Protein AF-A0A6F8TVS8-F1 (afdb_monomer)

Solvent-accessible surface area (backbone atoms only — not comparable to full-atom values): 3375 Å² total; per-residue (Å²): 132,84,80,77,80,72,65,47,74,45,78,45,70,18,76,43,71,72,54,28,51,56,52,49,51,63,36,40,78,72,60,33,42,79,76,47,72,79,40,83,47,89,90,25,34,27,29,41,29,38,35,52,87,84,79,114

pLDDT: mean 90.43, std 12.56, range [48.19, 97.69]

Foldseek 3Di:
DDPPDDKDKDKQWDLEPVRSVVRQVVVVVVVKAFDADWDDDPNHIITMIIHDPVVD

Structure (mmCIF, N/CA/C/O backbone):
data_AF-A0A6F8TVS8-F1
#
_entry.id   AF-A0A6F8TVS8-F1
#
loop_
_atom_site.group_PDB
_atom_site.id
_atom_site.type_symbol
_atom_site.label_atom_id
_atom_site.label_alt_id
_atom_site.label_comp_id
_atom_site.label_asym_id
_atom_site.label_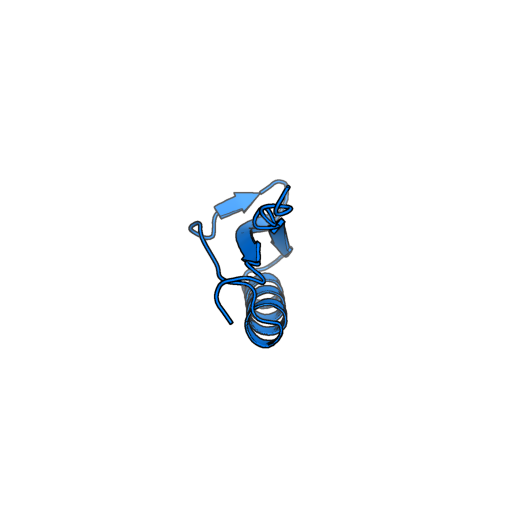entity_id
_atom_site.label_seq_id
_atom_site.pdbx_PDB_ins_code
_atom_site.Cartn_x
_atom_site.Cartn_y
_atom_site.Cartn_z
_atom_site.occupancy
_atom_site.B_iso_or_equiv
_atom_site.auth_seq_id
_atom_site.auth_comp_id
_atom_site.auth_asym_id
_atom_site.auth_atom_id
_atom_site.pdbx_PDB_model_num
ATOM 1 N N . MET A 1 1 ? -6.395 7.025 32.716 1.00 48.19 1 MET A N 1
ATOM 2 C CA . MET A 1 1 ? -5.980 7.735 31.485 1.00 48.19 1 MET A CA 1
ATOM 3 C C . MET A 1 1 ? -6.131 6.780 30.307 1.00 48.19 1 MET A C 1
ATOM 5 O O . MET A 1 1 ? -5.446 5.764 30.301 1.00 48.19 1 MET A O 1
ATOM 9 N N . SER A 1 2 ? -7.019 7.046 29.344 1.00 55.97 2 SER A N 1
ATOM 10 C CA . SER A 1 2 ? -7.073 6.238 28.114 1.00 55.97 2 SER A CA 1
ATOM 11 C C . SER A 1 2 ? -5.777 6.426 27.329 1.00 55.97 2 SER A C 1
ATOM 13 O O . SER A 1 2 ? -5.461 7.544 26.920 1.00 55.97 2 SER A O 1
ATOM 15 N N . ARG A 1 3 ? -5.012 5.348 27.115 1.00 62.44 3 ARG A N 1
ATOM 16 C CA . ARG A 1 3 ? -3.913 5.341 26.140 1.00 62.44 3 ARG A CA 1
ATOM 17 C C . ARG A 1 3 ? -4.534 5.579 24.763 1.00 62.44 3 ARG A C 1
ATOM 19 O O . ARG A 1 3 ? -5.110 4.664 24.186 1.00 62.44 3 ARG A O 1
ATOM 26 N N . LYS A 1 4 ? -4.441 6.806 24.244 1.00 70.94 4 LYS A N 1
ATOM 27 C CA . LYS A 1 4 ? -4.727 7.074 22.830 1.00 70.94 4 LYS A CA 1
ATOM 28 C C . LYS A 1 4 ? -3.689 6.304 22.015 1.00 70.94 4 LYS A C 1
ATOM 30 O O . LYS A 1 4 ? -2.510 6.660 22.039 1.00 70.94 4 LYS A O 1
ATOM 35 N N . TYR A 1 5 ? -4.104 5.227 21.354 1.00 77.56 5 TYR A N 1
ATOM 36 C CA . TYR A 1 5 ? -3.241 4.525 20.411 1.00 77.56 5 TYR A CA 1
ATOM 37 C C . TYR A 1 5 ? -2.924 5.480 19.263 1.00 77.56 5 TYR A C 1
ATOM 39 O O . TYR A 1 5 ? -3.830 5.956 18.584 1.00 77.56 5 TYR A O 1
ATOM 47 N N . LYS A 1 6 ? -1.641 5.807 19.091 1.00 84.31 6 LYS A N 1
ATOM 48 C CA . LYS A 1 6 ? -1.186 6.571 17.931 1.00 84.31 6 LYS A CA 1
ATOM 49 C C . LYS A 1 6 ? -1.175 5.636 16.717 1.00 84.31 6 LYS A C 1
ATOM 51 O O . LYS A 1 6 ? -0.704 4.504 16.871 1.00 84.31 6 LYS A O 1
ATOM 56 N N . PRO A 1 7 ? -1.643 6.087 15.542 1.00 89.06 7 PRO A N 1
ATOM 57 C CA . PRO A 1 7 ? -1.474 5.329 14.312 1.00 89.06 7 PRO A CA 1
ATOM 58 C C . PRO A 1 7 ? 0.008 5.020 14.079 1.00 89.06 7 PRO A C 1
ATOM 60 O O . PRO A 1 7 ? 0.874 5.869 14.316 1.00 89.06 7 PRO A O 1
ATOM 63 N N . LEU A 1 8 ? 0.304 3.796 13.647 1.00 93.62 8 LEU A N 1
ATOM 64 C CA . LEU A 1 8 ? 1.651 3.405 13.250 1.00 93.62 8 LEU A CA 1
ATOM 65 C C . LEU A 1 8 ? 1.871 3.855 11.812 1.00 93.62 8 LEU A C 1
ATOM 67 O O . LEU A 1 8 ? 1.046 3.569 10.954 1.00 93.62 8 LEU A O 1
ATOM 71 N N . ASN A 1 9 ? 2.987 4.522 11.544 1.00 94.81 9 ASN A N 1
ATOM 72 C CA . ASN A 1 9 ? 3.369 4.922 10.195 1.00 94.81 9 ASN A CA 1
ATOM 73 C C . ASN A 1 9 ? 4.585 4.114 9.756 1.00 94.81 9 ASN A C 1
ATOM 75 O O . ASN A 1 9 ? 5.509 3.899 10.545 1.00 94.81 9 ASN A O 1
ATOM 79 N N . LYS A 1 10 ? 4.592 3.678 8.500 1.00 95.25 10 LYS A N 1
ATOM 80 C CA . LYS A 1 10 ? 5.688 2.919 7.905 1.00 95.25 10 LYS A CA 1
ATOM 81 C C . LYS A 1 10 ? 5.901 3.365 6.466 1.00 95.25 10 LYS A C 1
ATOM 83 O O . LYS A 1 10 ? 4.942 3.505 5.718 1.00 95.25 10 LYS A O 1
ATOM 88 N N . ILE A 1 11 ? 7.160 3.536 6.074 1.00 96.56 11 ILE A N 1
ATOM 89 C CA . ILE A 1 11 ? 7.522 3.645 4.660 1.00 96.56 11 ILE A CA 1
ATOM 90 C C . ILE A 1 11 ? 7.623 2.227 4.103 1.00 96.56 11 ILE A C 1
ATOM 92 O O . ILE A 1 11 ? 8.356 1.387 4.632 1.00 96.56 11 ILE A O 1
ATOM 96 N N . VAL A 1 12 ? 6.859 1.957 3.055 1.00 96.81 12 VAL A N 1
ATOM 97 C CA . VAL A 1 12 ? 6.943 0.724 2.282 1.00 96.81 12 VAL A CA 1
ATOM 98 C C . VAL A 1 12 ? 7.786 1.000 1.047 1.00 96.81 12 VAL A C 1
ATOM 100 O O . VAL A 1 12 ? 7.599 2.020 0.394 1.00 96.81 12 VAL A O 1
ATOM 103 N N . PHE A 1 13 ? 8.741 0.115 0.769 1.00 97.12 13 PHE A N 1
ATOM 104 C CA . PHE A 1 13 ? 9.755 0.285 -0.266 1.00 97.12 13 PHE A CA 1
ATOM 105 C C . PHE A 1 13 ? 9.869 -0.971 -1.135 1.00 97.12 13 PHE A C 1
ATOM 107 O O . PHE A 1 13 ? 9.731 -2.091 -0.634 1.00 97.12 13 PHE A O 1
ATOM 114 N N . GLY A 1 14 ? 10.175 -0.782 -2.418 1.00 96.62 14 GLY A N 1
ATOM 115 C CA . GLY A 1 14 ? 10.507 -1.844 -3.359 1.00 96.62 14 GLY A CA 1
ATOM 116 C C . GLY A 1 1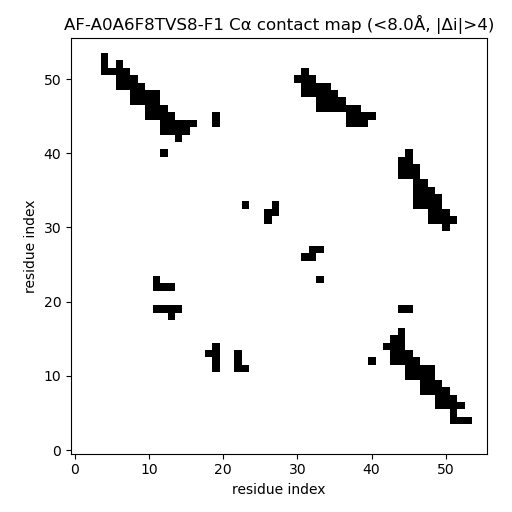4 ? 11.454 -1.351 -4.454 1.00 96.62 14 GLY A C 1
ATOM 117 O O . GLY A 1 14 ? 11.379 -0.206 -4.887 1.00 96.62 14 GLY A O 1
ATOM 118 N N . MET A 1 15 ? 12.336 -2.235 -4.928 1.00 96.31 15 MET A N 1
ATOM 119 C CA . MET A 1 15 ? 13.296 -1.913 -5.998 1.00 96.31 15 MET A CA 1
ATOM 120 C C . MET A 1 15 ? 12.631 -1.715 -7.367 1.00 96.31 15 MET A C 1
ATOM 122 O O . MET A 1 15 ? 13.192 -1.062 -8.236 1.00 96.31 15 MET A O 1
ATOM 126 N N . THR A 1 16 ? 11.450 -2.300 -7.571 1.00 95.25 16 THR A N 1
ATOM 127 C CA . THR A 1 16 ? 10.658 -2.184 -8.801 1.00 95.25 16 THR A CA 1
ATOM 128 C C . THR A 1 16 ? 9.202 -1.905 -8.452 1.00 95.25 16 THR A C 1
ATOM 130 O O . THR A 1 16 ? 8.745 -2.296 -7.373 1.00 95.25 16 THR A O 1
ATOM 133 N N . GLU A 1 17 ? 8.453 -1.301 -9.376 1.00 94.81 17 GLU A N 1
ATOM 134 C CA . GLU A 1 17 ? 7.010 -1.055 -9.224 1.00 94.81 17 GLU A CA 1
ATOM 135 C C . GLU A 1 17 ? 6.244 -2.333 -8.873 1.00 94.81 17 GLU A C 1
ATOM 137 O O . GLU A 1 17 ? 5.464 -2.354 -7.925 1.00 94.81 17 GLU A O 1
ATOM 142 N N . THR A 1 18 ? 6.535 -3.440 -9.564 1.00 96.69 18 THR A N 1
ATOM 143 C CA . THR A 1 18 ? 5.891 -4.737 -9.311 1.00 96.69 18 THR A CA 1
ATOM 144 C C . THR A 1 18 ? 6.155 -5.253 -7.898 1.00 96.69 18 THR A C 1
ATOM 146 O O . THR A 1 18 ? 5.266 -5.818 -7.261 1.00 96.69 18 THR A O 1
ATOM 149 N N . THR A 1 19 ? 7.382 -5.085 -7.395 1.00 96.50 19 THR A N 1
ATOM 150 C CA . THR A 1 19 ? 7.729 -5.517 -6.035 1.00 96.50 19 THR A CA 1
ATOM 151 C C . THR A 1 19 ? 7.030 -4.636 -5.013 1.00 96.50 19 THR A C 1
ATOM 153 O O . THR A 1 19 ? 6.454 -5.158 -4.063 1.00 96.50 19 THR A O 1
ATOM 156 N N . LEU A 1 20 ? 7.040 -3.318 -5.225 1.0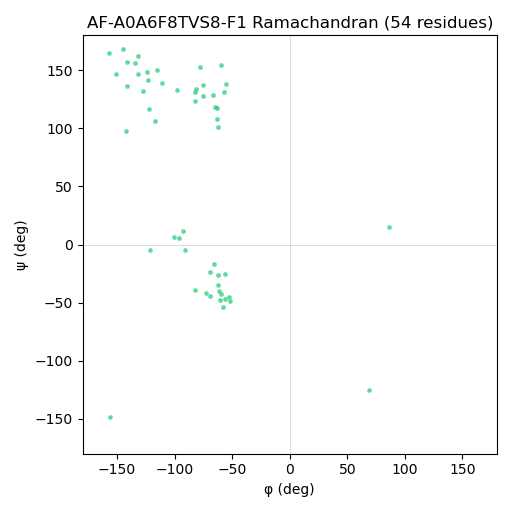0 96.94 20 LEU A N 1
ATOM 157 C CA . LEU A 1 20 ? 6.375 -2.372 -4.341 1.00 96.94 20 LEU A CA 1
ATOM 158 C C . LEU A 1 20 ? 4.867 -2.643 -4.268 1.00 96.94 20 LEU A C 1
ATOM 160 O O . LEU A 1 20 ? 4.345 -2.769 -3.165 1.00 96.94 20 LEU A O 1
ATOM 164 N N . ALA A 1 21 ? 4.200 -2.831 -5.410 1.00 97.31 21 ALA A N 1
ATOM 165 C CA . ALA A 1 21 ? 2.771 -3.134 -5.478 1.00 97.31 21 ALA A CA 1
ATOM 166 C C . ALA A 1 21 ? 2.407 -4.387 -4.663 1.00 97.31 21 ALA A C 1
ATOM 168 O O . ALA A 1 21 ? 1.517 -4.340 -3.819 1.00 97.31 21 ALA A O 1
ATOM 169 N N . ARG A 1 22 ? 3.171 -5.480 -4.818 1.00 97.50 22 ARG A N 1
ATOM 170 C CA . ARG A 1 22 ? 2.975 -6.714 -4.031 1.00 97.50 22 ARG A CA 1
ATOM 171 C C . ARG A 1 22 ? 3.182 -6.505 -2.534 1.00 97.50 22 ARG A C 1
ATOM 173 O O . ARG A 1 22 ? 2.569 -7.188 -1.716 1.00 97.50 22 ARG A O 1
ATOM 180 N N . VAL A 1 23 ? 4.115 -5.635 -2.151 1.00 96.94 23 VAL A N 1
ATOM 181 C CA . VAL A 1 23 ? 4.348 -5.341 -0.736 1.00 96.94 23 VAL A CA 1
ATOM 182 C C . VAL A 1 23 ? 3.206 -4.491 -0.186 1.00 96.94 23 VAL A C 1
ATOM 184 O O . VAL A 1 23 ? 2.765 -4.790 0.920 1.00 96.94 23 VAL A O 1
ATOM 187 N N . ILE A 1 24 ? 2.716 -3.496 -0.929 1.00 97.56 24 ILE A N 1
ATOM 188 C CA . ILE A 1 24 ? 1.556 -2.676 -0.548 1.00 97.56 24 ILE A CA 1
ATOM 189 C C . ILE A 1 24 ? 0.336 -3.572 -0.324 1.00 97.56 24 ILE A C 1
ATOM 191 O O . ILE A 1 24 ? -0.174 -3.588 0.791 1.00 97.56 24 ILE A O 1
ATOM 195 N N . GLU A 1 25 ? -0.026 -4.404 -1.303 1.00 97.69 25 GLU A N 1
ATOM 196 C CA . GLU A 1 25 ? -1.162 -5.339 -1.229 1.00 97.69 25 GLU A CA 1
ATOM 197 C C . GLU A 1 25 ? -1.103 -6.205 0.043 1.00 9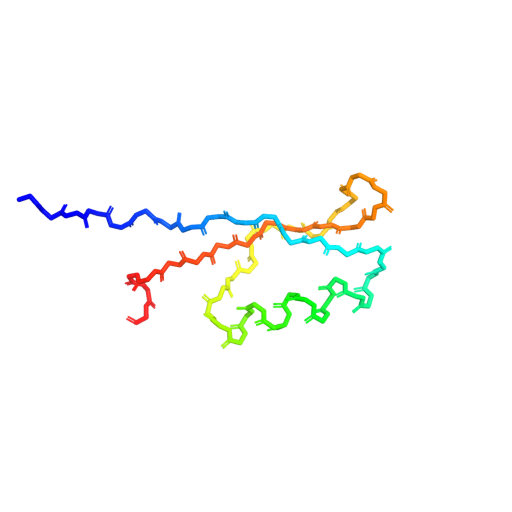7.69 25 GLU A C 1
ATOM 199 O O . GLU A 1 25 ? -2.028 -6.228 0.850 1.00 97.69 25 GLU A O 1
ATOM 204 N N . ARG A 1 26 ? 0.058 -6.809 0.335 1.00 97.25 26 ARG A N 1
ATOM 205 C CA . ARG A 1 26 ? 0.256 -7.608 1.562 1.00 97.25 26 ARG A CA 1
ATOM 206 C C . ARG A 1 26 ? 0.108 -6.817 2.864 1.00 97.25 26 ARG A C 1
ATOM 208 O O . ARG A 1 26 ? -0.101 -7.422 3.918 1.00 97.25 26 ARG A O 1
ATOM 215 N N . HIS A 1 27 ? 0.349 -5.508 2.847 1.00 96.56 27 HIS A N 1
ATOM 216 C CA . HIS A 1 27 ? 0.125 -4.645 4.007 1.00 96.56 27 HIS A CA 1
ATOM 217 C C . HIS A 1 27 ? -1.350 -4.242 4.098 1.00 96.56 27 HIS A C 1
ATOM 219 O O . HIS A 1 27 ? -1.889 -4.244 5.206 1.00 96.56 27 HIS A O 1
ATOM 225 N N . GLU A 1 28 ? -2.003 -3.968 2.971 1.00 96.31 28 GLU A N 1
ATOM 226 C CA . GLU A 1 28 ? -3.443 -3.699 2.898 1.00 96.31 28 GLU A CA 1
ATOM 227 C C . GLU A 1 28 ? -4.266 -4.883 3.411 1.00 96.31 28 GLU A C 1
ATOM 229 O O . GLU A 1 28 ? -5.119 -4.692 4.279 1.00 96.31 28 GLU A O 1
ATOM 234 N N . ASP A 1 29 ? -3.895 -6.115 3.046 1.00 96.50 29 ASP A N 1
ATOM 235 C CA . ASP A 1 29 ? -4.478 -7.354 3.589 1.00 96.50 29 ASP A CA 1
ATOM 236 C C . ASP A 1 29 ? -4.391 -7.445 5.124 1.00 96.50 29 ASP A C 1
ATOM 238 O O . ASP A 1 29 ? -5.173 -8.132 5.780 1.00 96.50 29 ASP A O 1
ATOM 242 N N . ARG A 1 30 ? -3.414 -6.758 5.726 1.00 93.94 30 ARG A N 1
ATOM 243 C CA . ARG A 1 30 ? -3.196 -6.704 7.182 1.00 93.94 30 ARG A CA 1
ATOM 244 C C . ARG A 1 30 ? -3.828 -5.470 7.826 1.00 93.94 30 ARG A C 1
ATOM 246 O O . ARG A 1 30 ? -3.599 -5.242 9.013 1.00 93.94 30 ARG A O 1
ATOM 253 N N . GLY A 1 31 ? -4.577 -4.671 7.068 1.00 94.38 31 GLY A N 1
ATOM 254 C CA . GLY A 1 31 ? -5.265 -3.464 7.525 1.00 94.38 31 GLY A CA 1
ATOM 255 C C . GLY A 1 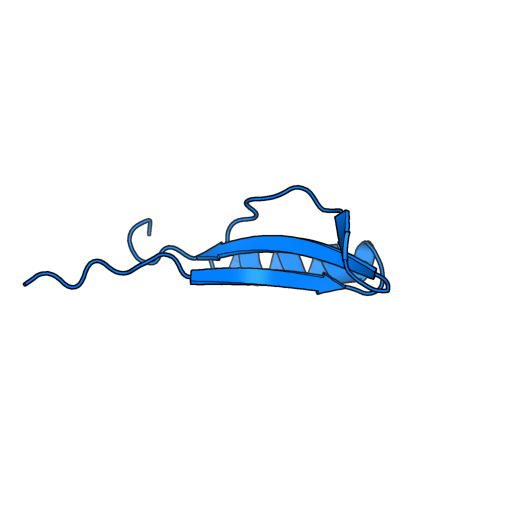31 ? -4.420 -2.189 7.509 1.00 94.38 31 GLY A C 1
ATOM 256 O O . GLY A 1 31 ? -4.786 -1.214 8.167 1.00 94.38 31 GLY A O 1
ATOM 257 N N . TRP A 1 32 ? -3.275 -2.175 6.820 1.00 96.50 32 TRP A N 1
ATOM 258 C CA . TRP A 1 32 ? -2.561 -0.924 6.547 1.00 96.50 32 TRP A CA 1
ATOM 259 C C . TRP A 1 32 ? -3.238 -0.177 5.400 1.00 96.50 32 TRP A C 1
ATOM 261 O O . TRP A 1 32 ? -3.824 -0.786 4.519 1.00 96.50 32 TRP A O 1
ATOM 271 N N . VAL A 1 33 ? -3.112 1.145 5.380 1.00 96.00 33 VAL A N 1
ATOM 272 C CA . VAL A 1 33 ? -3.679 1.990 4.323 1.00 96.00 33 VAL A CA 1
ATOM 273 C C . VAL A 1 33 ? -2.584 2.879 3.758 1.00 96.00 33 VAL A C 1
ATOM 275 O O . VAL A 1 33 ? -1.840 3.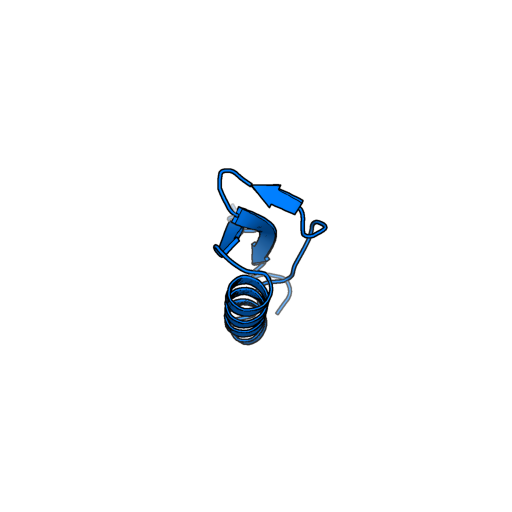496 4.525 1.00 96.00 33 VAL A O 1
ATOM 278 N N . GLN A 1 34 ? -2.473 2.952 2.433 1.00 96.56 34 GLN A N 1
ATOM 279 C CA . GLN A 1 34 ? -1.571 3.889 1.769 1.00 96.56 34 GLN A CA 1
ATOM 280 C C . GLN A 1 34 ? -2.040 5.334 1.994 1.00 96.56 34 GLN A C 1
ATOM 282 O O . GLN A 1 34 ? -3.198 5.672 1.768 1.00 96.56 34 GLN A O 1
ATOM 287 N N . THR A 1 35 ? -1.134 6.194 2.459 1.00 96.06 35 THR A N 1
ATOM 288 C CA . THR A 1 35 ? -1.432 7.593 2.816 1.00 96.06 35 THR A CA 1
ATOM 289 C C . THR A 1 35 ? -0.614 8.615 2.033 1.00 96.06 35 THR A C 1
ATOM 291 O O . THR A 1 35 ? -0.862 9.812 2.155 1.00 96.06 35 THR A O 1
ATOM 294 N N . SER A 1 36 ? 0.333 8.169 1.205 1.00 96.44 36 SER A N 1
ATOM 295 C CA . SER A 1 36 ? 1.035 9.025 0.248 1.00 96.44 36 SER A CA 1
ATOM 296 C C . SER A 1 36 ? 1.067 8.399 -1.136 1.00 96.44 36 SER A C 1
ATOM 298 O O . SER A 1 36 ? 0.953 7.186 -1.284 1.00 96.44 36 SER A O 1
ATOM 300 N N . GLU A 1 37 ? 1.340 9.217 -2.143 1.00 96.44 37 GLU A N 1
ATOM 301 C CA . GLU A 1 37 ? 1.701 8.745 -3.478 1.00 96.44 37 GLU A CA 1
ATOM 302 C C . GLU A 1 37 ? 2.978 7.887 -3.441 1.00 96.44 37 GLU A C 1
ATOM 304 O O . GLU A 1 37 ? 3.810 8.016 -2.528 1.00 96.44 37 GLU A O 1
ATOM 309 N N . ILE A 1 38 ? 3.111 7.000 -4.431 1.00 97.12 38 ILE A N 1
ATOM 310 C CA . ILE A 1 38 ? 4.342 6.252 -4.693 1.00 97.12 38 ILE A CA 1
ATOM 311 C C . ILE A 1 38 ? 5.333 7.203 -5.360 1.00 97.12 38 ILE A C 1
ATOM 313 O O . ILE A 1 38 ? 5.009 7.838 -6.360 1.00 97.12 38 ILE A O 1
ATOM 317 N N . LYS A 1 39 ? 6.545 7.287 -4.817 1.00 96.00 39 LYS A N 1
ATOM 318 C CA . LYS A 1 39 ? 7.620 8.122 -5.359 1.00 96.00 39 LYS A CA 1
ATOM 319 C C . LYS A 1 39 ? 8.979 7.467 -5.188 1.00 96.00 39 LYS A C 1
ATOM 321 O O . LYS A 1 39 ? 9.121 6.512 -4.425 1.00 96.00 39 LYS A O 1
ATOM 326 N N . GLU A 1 40 ? 9.985 8.015 -5.857 1.00 96.31 40 GLU A N 1
ATOM 327 C CA . GLU A 1 40 ? 11.369 7.598 -5.657 1.00 96.31 40 GLU A CA 1
ATOM 328 C C . GLU A 1 40 ? 11.784 7.758 -4.190 1.00 96.31 40 GLU A C 1
ATOM 330 O O . GLU A 1 40 ? 11.550 8.783 -3.538 1.00 96.31 40 GLU A O 1
ATOM 335 N N . HIS A 1 41 ? 12.379 6.698 -3.653 1.00 93.56 41 HIS A N 1
ATOM 336 C CA . HIS A 1 41 ? 12.851 6.632 -2.283 1.00 93.56 41 HIS A CA 1
ATOM 337 C C . HIS A 1 41 ? 14.173 5.863 -2.239 1.00 93.56 41 HIS A C 1
ATOM 339 O O . HIS A 1 41 ? 14.195 4.636 -2.237 1.00 93.56 41 HIS A O 1
ATOM 345 N N . GLY A 1 42 ? 15.295 6.582 -2.221 1.00 91.88 42 GLY A N 1
ATOM 346 C CA . GLY A 1 42 ? 16.614 5.962 -2.355 1.00 91.88 42 GLY A CA 1
ATOM 347 C C . GLY A 1 42 ? 16.818 5.402 -3.765 1.00 91.88 42 GLY A C 1
ATOM 348 O O . GLY A 1 42 ? 16.663 6.130 -4.735 1.00 91.88 42 GLY A O 1
ATOM 349 N N . TYR A 1 43 ? 17.155 4.115 -3.874 1.00 93.31 43 TYR A N 1
ATOM 350 C CA . TYR A 1 43 ? 17.442 3.434 -5.151 1.00 93.31 43 TYR A CA 1
ATOM 351 C C . TYR A 1 43 ? 16.225 2.744 -5.790 1.00 93.31 43 TYR A C 1
ATOM 353 O O . TYR A 1 43 ? 16.379 1.915 -6.683 1.00 93.31 43 TYR A O 1
ATOM 361 N N . GLY A 1 44 ? 15.023 3.019 -5.295 1.00 94.81 44 GLY A N 1
ATOM 362 C CA . GLY A 1 44 ? 13.792 2.403 -5.782 1.00 94.81 44 GLY A CA 1
ATOM 363 C C . GLY A 1 44 ? 12.592 3.286 -5.486 1.00 94.81 44 GLY A C 1
ATOM 364 O O . GLY A 1 44 ? 12.712 4.508 -5.426 1.00 94.81 44 GLY A O 1
ATOM 365 N N . LEU A 1 45 ? 11.439 2.667 -5.260 1.00 97.50 45 LEU A N 1
ATOM 366 C CA . LEU A 1 45 ? 10.173 3.356 -5.040 1.00 97.50 45 LEU A CA 1
ATOM 367 C C . LEU A 1 45 ? 9.647 3.097 -3.633 1.00 97.50 45 LEU A C 1
ATOM 369 O O . LEU A 1 45 ? 9.848 2.019 -3.069 1.00 97.50 45 LEU A O 1
ATOM 373 N N . GLY A 1 46 ? 8.912 4.056 -3.082 1.00 97.19 46 GLY A N 1
ATOM 374 C CA . GLY A 1 46 ? 8.210 3.862 -1.828 1.00 97.19 46 GLY A CA 1
ATOM 375 C C . GLY A 1 46 ? 7.026 4.790 -1.610 1.00 97.19 46 GLY A C 1
ATOM 376 O O . GLY A 1 46 ? 6.860 5.806 -2.284 1.00 97.19 46 GLY A O 1
ATOM 377 N N . CYS A 1 47 ? 6.202 4.422 -0.635 1.00 97.69 47 CYS A N 1
ATOM 378 C CA . CYS A 1 47 ? 5.050 5.190 -0.176 1.00 97.69 47 CYS A CA 1
ATOM 379 C C . CYS A 1 47 ? 4.916 5.095 1.348 1.00 97.69 47 CYS A C 1
ATOM 381 O O . CYS A 1 47 ? 5.398 4.153 1.986 1.00 97.69 47 CYS A O 1
ATOM 383 N N . LEU A 1 48 ? 4.243 6.071 1.947 1.00 97.25 48 LEU A N 1
ATOM 384 C CA . LEU A 1 48 ? 3.847 6.028 3.344 1.00 97.25 48 LEU A CA 1
ATOM 385 C C . LEU A 1 48 ? 2.565 5.205 3.481 1.00 97.25 48 LEU A C 1
ATOM 387 O O . LEU A 1 48 ? 1.607 5.397 2.732 1.00 97.25 48 LEU A O 1
ATOM 391 N N . MET A 1 49 ? 2.549 4.307 4.459 1.00 97.50 49 MET A N 1
ATOM 392 C CA . MET A 1 49 ? 1.356 3.594 4.891 1.00 97.50 49 MET A CA 1
ATOM 393 C C 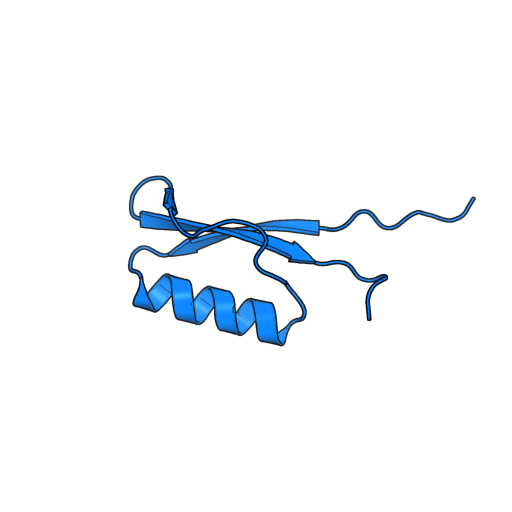. MET A 1 49 ? 1.125 3.806 6.385 1.00 97.50 49 MET A C 1
ATOM 395 O O . MET A 1 49 ? 2.072 3.926 7.170 1.00 97.50 49 MET A O 1
ATOM 399 N N . THR A 1 50 ? -0.143 3.806 6.780 1.00 96.62 50 THR A N 1
ATOM 400 C CA . THR A 1 50 ? -0.579 3.994 8.163 1.00 96.62 50 THR A CA 1
ATOM 401 C C . THR A 1 50 ? -1.429 2.813 8.619 1.00 96.62 50 THR A C 1
ATOM 403 O O . THR A 1 50 ? -2.242 2.292 7.862 1.00 96.62 50 THR A O 1
ATOM 406 N N . PHE A 1 51 ? -1.255 2.40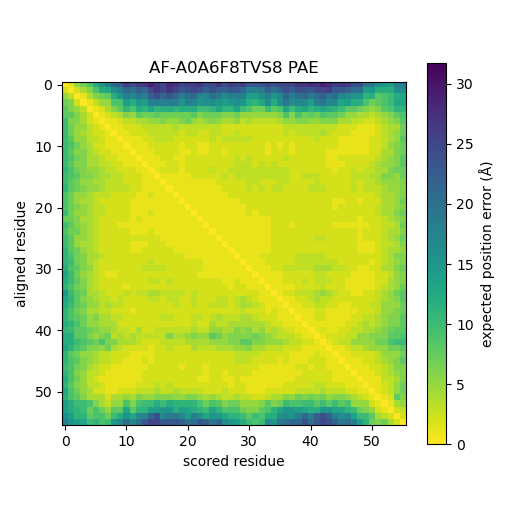3 9.871 1.00 94.75 51 PHE A N 1
ATOM 407 C CA . PHE A 1 51 ? -2.056 1.382 10.533 1.00 94.75 51 PHE A CA 1
ATOM 408 C C . PHE A 1 51 ? -2.695 1.964 11.791 1.00 94.75 51 PHE A C 1
ATOM 410 O O . PHE A 1 51 ? -1.997 2.356 12.731 1.00 94.75 51 PHE A O 1
ATOM 417 N N . ASP A 1 52 ? -4.025 2.021 11.810 1.00 89.31 52 ASP A N 1
ATOM 418 C CA . ASP A 1 52 ? -4.802 2.545 12.931 1.00 89.31 52 ASP A CA 1
ATOM 419 C C . ASP A 1 52 ? -5.679 1.443 13.530 1.00 89.31 52 ASP A C 1
ATOM 421 O O . ASP A 1 52 ? -6.696 1.055 12.960 1.00 89.31 52 ASP A O 1
ATOM 425 N N . LYS A 1 53 ? -5.290 0.954 14.714 1.00 75.69 53 LYS A N 1
ATOM 426 C CA . LYS A 1 53 ? -6.039 -0.080 15.445 1.00 75.69 53 LYS A CA 1
ATOM 427 C C . LYS A 1 53 ? -7.419 0.383 15.919 1.00 75.69 53 LYS A C 1
ATOM 429 O O . LYS A 1 53 ? -8.217 -0.466 16.287 1.00 75.69 53 LYS A O 1
ATOM 434 N N . ASN A 1 54 ? -7.691 1.690 15.954 1.00 69.44 54 ASN A N 1
ATOM 435 C CA . ASN A 1 54 ? -8.974 2.214 16.433 1.00 69.44 54 ASN A CA 1
ATOM 436 C C . ASN A 1 54 ? -10.015 2.382 15.314 1.00 69.44 54 ASN A C 1
ATOM 438 O O . ASN A 1 54 ? -11.132 2.799 15.604 1.00 69.44 54 ASN A O 1
ATOM 442 N N . LYS A 1 55 ? -9.642 2.136 14.050 1.00 59.19 55 LYS A N 1
ATOM 443 C CA . LYS A 1 55 ? -10.534 2.255 12.885 1.00 59.19 55 LYS A CA 1
ATOM 444 C C . LYS A 1 55 ? -11.089 0.911 12.388 1.00 59.19 55 LYS A C 1
ATOM 446 O O . LYS A 1 55 ? -11.721 0.900 11.336 1.00 59.19 55 LYS A O 1
ATOM 451 N N . GLN A 1 56 ? -10.831 -0.185 13.106 1.00 53.44 56 GLN A N 1
ATOM 452 C CA . GLN A 1 56 ? -11.425 -1.499 12.832 1.00 53.44 56 GLN A CA 1
ATOM 453 C C . GLN A 1 56 ? -12.748 -1.676 13.568 1.00 53.44 56 GLN A C 1
ATOM 455 O O . GLN A 1 56 ? -12.827 -1.227 14.734 1.00 53.44 56 GLN A O 1
#

Sequence (56 aa):
MSRKYKPLNKIVFGMTETTLARVIERHEDRGWVQTSEIKEHGYGLGCLMTFDKNKQ

Secondary structure (DSSP, 8-state):
----PPPEEEEEEESSHHHHHHHHHHHHTTT-EE-S--EEETTEEEEEEEE-TT--

Nearest PDB structures (foldseek):
  1xeb-assembly2_B  TM=8.816E-01  e=4.493E-01  Pseudomonas aeruginosa
  1xeb-assembly1_A  TM=8.679E-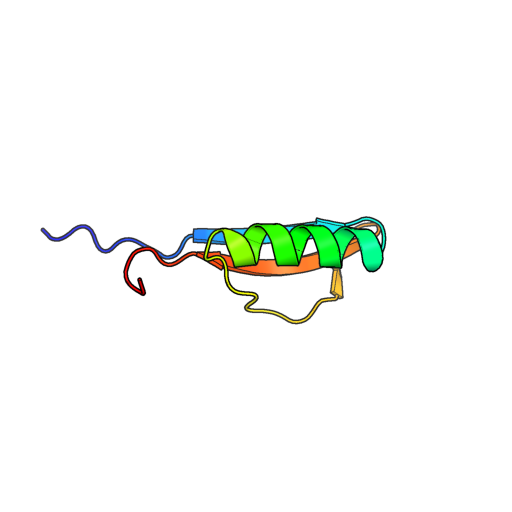01  e=4.493E-01  Pseudomonas aeruginosa
  1xeb-assembly8_H  TM=8.714E-01  e=7.530E-01  Pseudomonas aeruginosa
  8ucg-assembly1_B  TM=4.945E-01  e=1.346E+00  Palaeococcus pacificus DY20341
  5y5z-assembly1_N  TM=5.248E-01  e=3.322E+00  Thermus thermophilus HB8

Mean predicted aligned error: 4.67 Å

Radius of gyration: 12.76 Å; Cα contacts (8 Å, |Δi|>4): 86; chains: 1; bounding box: 29×17×41 Å